Protein AF-A0A952FU12-F1 (afdb_monomer_lite)

Sequence (71 aa):
MSLSSLSKLIALAAIWGSSFLFMRIAAPVLGPVVLITLRVLLGALFLLGLAVVQKKGIDIRAHWKHLLILG

pLDDT: mean 79.64, std 10.6, range [51.53, 92.88]

Foldseek 3Di:
DDPVVVVVVVVVCVVVVVVVVVCVVCCVPCNPVSVVVVVVVVVVVVVVVVCVVVVPDPPCVVCVVVVVVVD

Secondary structure (DSSP, 8-state):
--HHHHHHHHHHHHHHHHHHHHHHHHHHHH-HHHHHHHHHHHHHHHHHHHHHHTT----HHHHHHHHHHH-

Structure (mmCIF, N/CA/C/O backbone):
data_AF-A0A952FU12-F1
#
_entry.id   AF-A0A952FU12-F1
#
loop_
_atom_site.group_PDB
_atom_site.id
_atom_site.type_symbol
_atom_site.label_atom_id
_atom_site.label_alt_id
_atom_site.label_comp_id
_atom_site.label_asym_id
_atom_site.label_entity_id
_atom_site.label_seq_id
_atom_site.pdbx_PDB_ins_code
_atom_site.Cartn_x
_atom_site.Cartn_y
_atom_site.Cartn_z
_atom_site.occupancy
_atom_site.B_iso_or_equiv
_atom_site.auth_seq_id
_atom_site.auth_comp_id
_atom_site.auth_asym_id
_atom_site.auth_atom_id
_atom_site.pdbx_PDB_model_num
ATOM 1 N N . MET A 1 1 ? 4.984 23.530 18.171 1.00 59.25 1 MET A N 1
ATOM 2 C CA . MET A 1 1 ? 4.671 22.179 17.649 1.00 59.25 1 MET A CA 1
ATOM 3 C C . MET A 1 1 ? 5.187 21.165 18.657 1.00 59.25 1 MET A C 1
ATOM 5 O O . MET A 1 1 ? 6.324 21.303 19.083 1.00 59.25 1 MET A O 1
ATOM 9 N N . SER A 1 2 ? 4.366 20.213 19.102 1.00 76.50 2 SER A N 1
ATOM 10 C CA . SER A 1 2 ? 4.816 19.175 20.043 1.00 76.50 2 SER A CA 1
ATOM 11 C C . SER A 1 2 ? 5.847 18.261 19.368 1.00 76.50 2 SER A C 1
ATOM 13 O O . SER A 1 2 ? 5.671 17.897 18.202 1.00 76.50 2 SER A O 1
ATOM 15 N N . LEU A 1 3 ? 6.892 17.854 20.096 1.00 83.62 3 LEU A N 1
ATOM 16 C CA . LEU A 1 3 ? 7.906 16.900 19.624 1.00 83.62 3 LEU A CA 1
ATOM 17 C C . LEU A 1 3 ? 7.261 15.590 19.122 1.00 83.62 3 LEU A C 1
ATOM 19 O O . LEU A 1 3 ? 7.718 14.995 18.148 1.00 83.62 3 LEU A O 1
ATOM 23 N N . SER A 1 4 ? 6.130 15.196 19.719 1.00 81.50 4 SER A N 1
ATOM 24 C CA . SER A 1 4 ? 5.336 14.030 19.314 1.00 81.50 4 SER A CA 1
ATOM 25 C C . SER A 1 4 ? 4.612 14.213 17.976 1.00 81.50 4 SER A C 1
ATOM 27 O O . SER A 1 4 ? 4.256 13.229 17.338 1.00 81.50 4 SER A O 1
ATOM 29 N N . SER A 1 5 ? 4.342 15.450 17.546 1.00 86.69 5 SER A N 1
ATOM 30 C CA . SER A 1 5 ? 3.789 15.718 16.207 1.00 86.69 5 SER A CA 1
ATOM 31 C C . SER A 1 5 ? 4.880 15.644 15.142 1.00 86.69 5 SER A C 1
ATOM 33 O O . SER A 1 5 ? 4.652 15.092 14.069 1.00 86.69 5 SER A O 1
ATOM 35 N N . LEU A 1 6 ? 6.078 16.146 15.459 1.00 91.00 6 LEU A N 1
ATOM 36 C CA . LEU A 1 6 ? 7.223 16.105 14.553 1.00 91.00 6 LEU A CA 1
ATOM 37 C C . LEU A 1 6 ? 7.675 14.663 14.281 1.00 91.00 6 LEU A C 1
ATOM 39 O O . LEU A 1 6 ? 7.877 14.300 13.127 1.00 91.00 6 LEU A O 1
ATOM 43 N N . SER A 1 7 ? 7.755 13.817 15.314 1.00 90.00 7 SER A N 1
ATOM 44 C CA . SER A 1 7 ? 8.114 12.403 15.138 1.00 90.00 7 SER A CA 1
ATOM 45 C C . SER A 1 7 ? 7.097 11.638 14.285 1.00 90.00 7 SER A C 1
ATOM 47 O O . SER A 1 7 ? 7.490 10.861 13.417 1.00 90.00 7 SER A O 1
ATOM 49 N N . LYS A 1 8 ? 5.795 11.901 14.464 1.00 89.38 8 LYS A N 1
ATOM 50 C CA . LYS A 1 8 ? 4.731 11.327 13.623 1.00 89.38 8 LYS A CA 1
ATOM 51 C C . LYS A 1 8 ? 4.851 11.767 12.166 1.00 89.38 8 LYS A C 1
ATOM 53 O O . LYS A 1 8 ? 4.695 10.937 11.278 1.00 89.38 8 LYS A O 1
ATOM 58 N N . LEU A 1 9 ? 5.153 13.042 11.920 1.00 91.38 9 LEU A N 1
ATOM 59 C CA . LEU A 1 9 ? 5.373 13.575 10.572 1.00 91.38 9 LEU A CA 1
ATOM 60 C C . LEU A 1 9 ? 6.592 12.941 9.898 1.00 91.38 9 LEU A C 1
ATOM 62 O O . LEU A 1 9 ? 6.493 12.527 8.747 1.00 91.38 9 LEU A O 1
ATOM 66 N N . ILE A 1 10 ? 7.711 12.809 10.615 1.00 92.88 10 ILE A N 1
ATOM 67 C CA . ILE A 1 10 ? 8.921 12.156 10.095 1.00 92.88 10 ILE A CA 1
ATOM 68 C C . ILE A 1 10 ? 8.648 10.681 9.792 1.00 92.88 10 ILE A C 1
ATOM 70 O O . ILE A 1 10 ? 8.999 10.207 8.714 1.00 92.88 10 ILE A O 1
ATOM 74 N N . ALA A 1 11 ? 7.987 9.957 10.698 1.00 91.88 11 ALA A N 1
ATOM 75 C CA . ALA A 1 11 ? 7.621 8.561 10.473 1.00 91.88 11 ALA A CA 1
ATOM 76 C C . ALA A 1 11 ? 6.683 8.409 9.266 1.00 91.88 11 ALA A C 1
ATOM 78 O O . ALA A 1 11 ? 6.899 7.546 8.418 1.00 91.88 11 ALA A O 1
ATOM 79 N N . LEU A 1 12 ? 5.677 9.281 9.143 1.00 91.81 12 LEU A N 1
ATOM 80 C CA . LEU A 1 12 ? 4.764 9.286 8.003 1.00 91.81 12 LEU A CA 1
ATOM 81 C C . LEU A 1 12 ? 5.514 9.560 6.692 1.00 91.81 12 LEU A C 1
ATOM 83 O O . LEU A 1 12 ? 5.302 8.849 5.710 1.00 91.81 12 LEU A O 1
ATOM 87 N N . ALA A 1 13 ? 6.431 10.531 6.691 1.00 90.31 13 ALA A N 1
ATOM 88 C CA .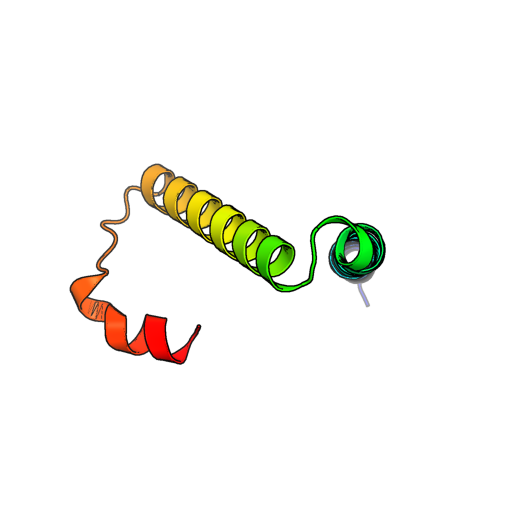 ALA A 1 13 ? 7.284 10.836 5.548 1.00 90.31 13 ALA A CA 1
ATOM 89 C C . ALA A 1 13 ? 8.204 9.660 5.187 1.00 90.31 13 ALA A C 1
ATOM 91 O O . ALA A 1 13 ? 8.366 9.357 4.008 1.00 90.31 13 ALA A O 1
ATOM 92 N N . ALA A 1 14 ? 8.756 8.953 6.176 1.00 91.25 14 ALA A N 1
ATOM 93 C CA . ALA A 1 14 ? 9.585 7.773 5.951 1.00 91.25 14 ALA A CA 1
ATOM 94 C C . ALA A 1 14 ? 8.782 6.612 5.340 1.00 91.25 14 ALA A C 1
ATOM 96 O O . ALA A 1 14 ? 9.242 5.978 4.388 1.00 91.25 14 ALA A O 1
ATOM 97 N N . ILE A 1 15 ? 7.563 6.356 5.829 1.00 89.81 15 ILE A N 1
ATOM 98 C CA . ILE A 1 15 ? 6.672 5.310 5.298 1.00 89.81 15 ILE A CA 1
ATOM 99 C C . ILE A 1 15 ? 6.281 5.622 3.847 1.00 89.81 15 ILE A C 1
ATOM 101 O O . ILE A 1 15 ? 6.381 4.761 2.971 1.00 89.81 15 ILE A O 1
ATOM 105 N N . TRP A 1 16 ? 5.883 6.863 3.566 1.00 87.00 16 TRP A N 1
ATOM 106 C CA . TRP A 1 16 ? 5.510 7.271 2.212 1.00 87.00 16 TRP A CA 1
ATOM 107 C C . TRP A 1 16 ? 6.714 7.318 1.263 1.00 87.00 16 TRP A C 1
ATOM 109 O O . TRP A 1 16 ? 6.648 6.771 0.161 1.00 87.00 16 TRP A O 1
ATOM 119 N N . GLY A 1 17 ? 7.832 7.907 1.691 1.00 87.44 17 GLY A N 1
ATOM 120 C CA . GLY A 1 17 ? 9.047 8.045 0.888 1.00 87.44 17 GLY A CA 1
ATOM 121 C C . GLY A 1 17 ? 9.689 6.703 0.532 1.00 87.44 17 GLY A C 1
ATOM 122 O O . GLY A 1 17 ? 10.044 6.477 -0.626 1.00 87.44 17 GLY A O 1
ATOM 123 N N . SER A 1 18 ? 9.767 5.773 1.489 1.00 87.06 18 SER A N 1
ATOM 124 C CA . SER A 1 18 ? 10.278 4.419 1.230 1.00 87.06 18 SER A CA 1
ATOM 125 C C . SER A 1 18 ? 9.398 3.648 0.241 1.00 87.06 18 SER A C 1
ATOM 127 O O . SER A 1 18 ? 9.926 3.007 -0.666 1.00 87.06 18 SER A O 1
ATOM 129 N N . SER A 1 19 ? 8.065 3.769 0.325 1.00 83.00 19 SER A N 1
ATOM 130 C CA . SER A 1 19 ? 7.145 3.135 -0.633 1.00 83.00 19 SER A CA 1
ATOM 131 C C . SER A 1 19 ? 7.419 3.568 -2.079 1.00 83.00 19 SER A C 1
ATOM 133 O O . SER A 1 19 ? 7.433 2.732 -2.984 1.00 83.00 19 SER A O 1
ATOM 135 N N . PHE A 1 20 ? 7.686 4.858 -2.305 1.00 80.69 20 PHE A N 1
ATOM 136 C CA . PHE A 1 20 ? 8.043 5.381 -3.629 1.00 80.69 20 PHE A CA 1
ATOM 137 C C . PHE A 1 20 ? 9.415 4.905 -4.114 1.00 80.69 20 PHE A C 1
ATOM 139 O O . PHE A 1 20 ? 9.571 4.607 -5.301 1.00 80.69 20 PHE A O 1
ATOM 146 N N . LEU A 1 21 ? 10.394 4.793 -3.211 1.00 85.12 21 LEU A N 1
ATOM 147 C CA . LEU A 1 21 ? 11.716 4.259 -3.534 1.00 85.12 21 LEU A CA 1
ATOM 148 C C . LEU A 1 21 ? 11.613 2.817 -4.051 1.00 85.12 21 LEU A C 1
ATOM 150 O O . LEU A 1 21 ? 12.124 2.510 -5.128 1.00 85.12 21 LEU A O 1
ATOM 154 N N . PHE A 1 22 ? 10.882 1.957 -3.336 1.00 83.31 22 PHE A N 1
ATOM 155 C CA . PHE A 1 22 ? 10.654 0.576 -3.764 1.00 83.31 22 PHE A CA 1
ATOM 156 C C . PHE A 1 22 ? 9.883 0.497 -5.081 1.00 83.31 22 PHE A C 1
ATOM 158 O O . PHE A 1 22 ? 10.214 -0.336 -5.922 1.00 83.31 22 PHE A O 1
ATOM 165 N N . MET A 1 23 ? 8.915 1.392 -5.313 1.00 83.12 23 MET A N 1
ATOM 166 C CA . MET A 1 23 ? 8.21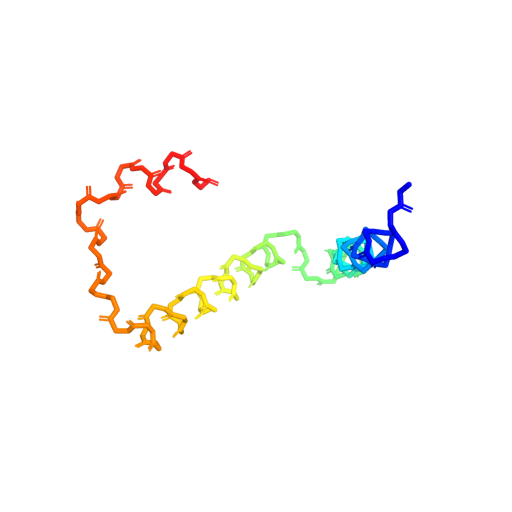5 1.445 -6.599 1.00 83.12 23 MET A CA 1
ATOM 167 C C . MET A 1 23 ? 9.152 1.760 -7.765 1.00 83.12 23 MET A C 1
ATOM 169 O O . MET A 1 23 ? 9.051 1.116 -8.806 1.00 83.12 23 MET A O 1
ATOM 173 N N . ARG A 1 24 ? 10.102 2.685 -7.592 1.00 81.06 24 ARG A N 1
ATOM 174 C CA . ARG A 1 24 ? 11.104 2.998 -8.624 1.00 81.06 24 ARG A CA 1
ATOM 175 C C . ARG A 1 24 ? 12.068 1.851 -8.897 1.00 81.06 24 ARG A C 1
ATOM 177 O O . ARG A 1 24 ? 12.423 1.639 -10.050 1.00 81.06 24 ARG A O 1
ATOM 184 N N . ILE A 1 25 ? 12.479 1.128 -7.859 1.00 83.62 25 ILE A N 1
ATOM 185 C CA . ILE A 1 25 ? 13.397 -0.011 -7.995 1.00 83.62 25 ILE A CA 1
ATOM 186 C C . ILE A 1 25 ? 12.691 -1.196 -8.666 1.00 83.62 25 ILE A C 1
ATOM 188 O O . ILE A 1 25 ? 13.270 -1.864 -9.517 1.00 83.62 25 ILE A O 1
ATOM 192 N N . ALA A 1 26 ? 11.433 -1.449 -8.307 1.00 80.94 26 ALA A N 1
ATOM 193 C CA . ALA A 1 26 ? 10.701 -2.624 -8.760 1.00 80.94 26 ALA A CA 1
ATOM 194 C C . ALA A 1 26 ? 9.981 -2.433 -10.111 1.00 80.94 26 ALA A C 1
ATOM 196 O O . ALA A 1 26 ? 9.768 -3.412 -10.825 1.00 80.94 26 ALA A O 1
ATOM 197 N N . ALA A 1 27 ? 9.643 -1.196 -10.501 1.00 80.44 27 ALA A N 1
ATOM 198 C CA . ALA A 1 27 ? 9.018 -0.880 -11.790 1.00 80.44 27 ALA A CA 1
ATOM 199 C C . ALA A 1 27 ? 9.776 -1.406 -13.030 1.00 80.44 27 ALA A C 1
ATOM 201 O O . ALA A 1 27 ? 9.113 -1.988 -13.888 1.00 80.44 27 ALA A O 1
ATOM 202 N N . PRO A 1 28 ? 11.113 -1.263 -13.163 1.00 78.75 28 PRO A N 1
ATOM 203 C CA . PRO A 1 28 ? 11.836 -1.787 -14.324 1.00 78.75 28 PRO A CA 1
ATOM 204 C C . PRO A 1 28 ? 11.928 -3.320 -14.356 1.00 78.75 28 PRO A C 1
ATOM 206 O O . PRO A 1 28 ? 12.144 -3.879 -15.425 1.00 78.75 28 PRO A O 1
ATOM 209 N N . VAL A 1 29 ? 11.761 -4.003 -13.216 1.00 83.38 29 VAL A N 1
ATOM 210 C CA . VAL A 1 29 ? 11.909 -5.468 -13.114 1.00 83.38 29 VAL A CA 1
ATOM 211 C C . VAL A 1 29 ? 10.571 -6.191 -13.281 1.00 83.38 29 VAL A C 1
ATOM 213 O O . VAL A 1 29 ? 10.486 -7.177 -14.003 1.00 83.38 29 VAL A O 1
ATOM 216 N N . LEU A 1 30 ? 9.518 -5.711 -12.615 1.00 79.06 30 LEU A N 1
ATOM 217 C CA . LEU A 1 30 ? 8.195 -6.351 -12.596 1.00 79.06 30 LEU A CA 1
ATOM 218 C C . LEU A 1 30 ? 7.207 -5.711 -13.581 1.00 79.06 30 LEU A C 1
ATOM 220 O O . LEU A 1 30 ? 6.168 -6.290 -13.887 1.00 79.06 30 LEU A O 1
ATOM 224 N N . GLY A 1 31 ? 7.518 -4.515 -14.080 1.00 83.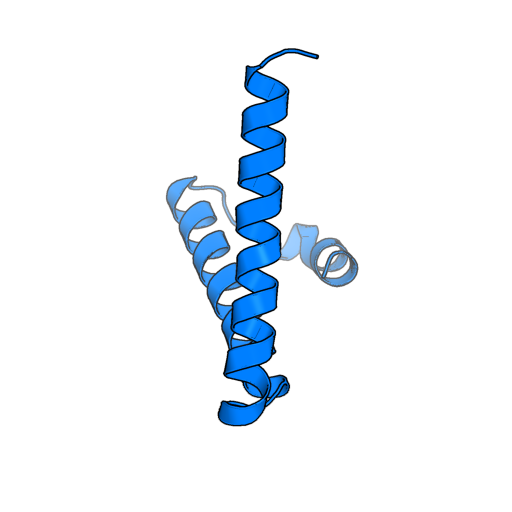38 31 GLY A N 1
ATOM 225 C CA . GLY A 1 31 ? 6.598 -3.708 -14.868 1.00 83.38 31 GLY A CA 1
ATOM 226 C C . GLY A 1 31 ? 5.539 -3.000 -14.001 1.00 83.38 31 GLY A C 1
ATOM 227 O O . GLY A 1 31 ? 5.173 -3.481 -12.923 1.00 83.38 31 GLY A O 1
ATOM 228 N N . PRO A 1 32 ? 4.991 -1.856 -14.456 1.00 81.62 32 PRO A N 1
ATOM 229 C CA . PRO A 1 32 ? 4.057 -1.049 -13.661 1.00 81.62 32 PRO A CA 1
ATOM 230 C C . PRO A 1 32 ? 2.764 -1.788 -13.282 1.00 81.62 32 PRO A C 1
ATOM 232 O O . PRO A 1 32 ? 2.245 -1.614 -12.181 1.00 81.62 32 PRO A O 1
ATOM 235 N N . VAL A 1 33 ? 2.255 -2.631 -14.188 1.00 84.50 33 VAL A N 1
ATOM 236 C CA . VAL A 1 33 ? 0.966 -3.330 -14.035 1.00 84.50 33 VAL A CA 1
ATOM 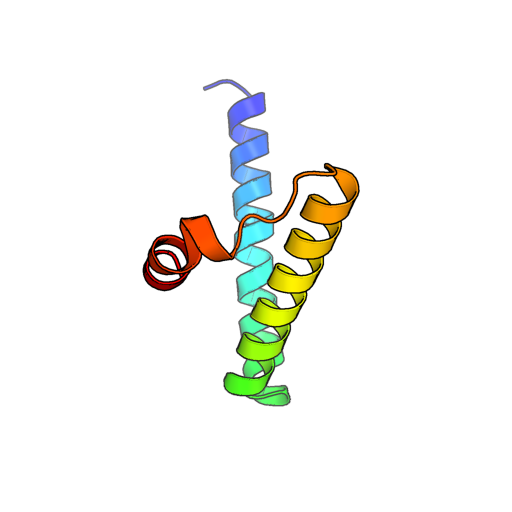237 C C . VAL A 1 33 ? 1.027 -4.404 -12.948 1.00 84.50 33 VAL A C 1
ATOM 239 O O . VAL A 1 33 ? 0.135 -4.491 -12.105 1.00 84.50 33 VAL A O 1
ATOM 242 N N . VAL A 1 34 ? 2.092 -5.207 -12.916 1.00 85.31 34 VAL A N 1
ATOM 243 C CA . VAL A 1 34 ? 2.268 -6.229 -11.870 1.00 85.31 34 VAL A CA 1
ATOM 244 C C . VAL A 1 34 ? 2.454 -5.553 -10.516 1.00 85.31 34 VAL A C 1
ATOM 246 O O . VAL A 1 34 ? 1.866 -5.976 -9.521 1.00 85.31 34 VAL A O 1
ATOM 249 N N . LEU A 1 35 ? 3.211 -4.454 -10.487 1.00 85.06 35 LEU A N 1
ATOM 250 C CA . LEU A 1 35 ? 3.495 -3.725 -9.261 1.00 85.06 35 LEU A CA 1
ATOM 251 C C . LEU A 1 35 ? 2.240 -3.111 -8.628 1.00 85.06 35 LEU A C 1
ATOM 253 O O . LEU A 1 35 ? 2.027 -3.249 -7.420 1.00 85.06 35 LEU A O 1
ATOM 257 N N . ILE A 1 36 ? 1.398 -2.456 -9.436 1.00 85.25 36 ILE A N 1
ATOM 258 C CA . ILE A 1 36 ? 0.148 -1.864 -8.947 1.00 85.25 36 ILE A CA 1
ATOM 259 C C . ILE A 1 36 ? -0.823 -2.961 -8.493 1.00 85.25 36 ILE A C 1
ATOM 261 O O . ILE A 1 36 ? -1.428 -2.834 -7.431 1.00 85.25 36 ILE A O 1
ATOM 265 N N . THR A 1 37 ? -0.899 -4.076 -9.231 1.00 86.25 37 THR A N 1
ATOM 266 C CA . THR A 1 37 ? -1.764 -5.215 -8.889 1.00 86.25 37 THR A CA 1
ATOM 267 C C . THR A 1 37 ? -1.367 -5.816 -7.547 1.00 86.25 37 THR A C 1
ATOM 269 O O . THR A 1 37 ? -2.219 -5.996 -6.680 1.00 86.25 37 THR A O 1
ATOM 272 N N . LEU A 1 38 ? -0.071 -6.064 -7.330 1.00 87.00 38 LEU A N 1
ATOM 273 C CA . LEU A 1 38 ? 0.428 -6.597 -6.065 1.00 87.00 38 LEU A CA 1
ATOM 274 C C . LEU A 1 38 ? 0.147 -5.636 -4.903 1.00 87.00 38 LEU A C 1
ATOM 276 O O . LEU A 1 38 ? -0.282 -6.070 -3.836 1.00 87.00 38 LEU A O 1
ATOM 280 N N . ARG A 1 39 ? 0.337 -4.328 -5.112 1.00 86.31 39 ARG A N 1
ATOM 281 C CA . ARG A 1 39 ? 0.061 -3.304 -4.095 1.00 86.31 39 ARG A CA 1
ATOM 282 C C . ARG A 1 39 ? -1.416 -3.284 -3.695 1.00 86.31 39 ARG A C 1
ATOM 284 O O . ARG A 1 39 ? -1.721 -3.286 -2.503 1.00 86.31 39 ARG A O 1
ATOM 291 N N . VAL A 1 40 ? -2.317 -3.271 -4.677 1.00 88.25 40 VAL A N 1
ATOM 292 C CA . VAL A 1 40 ? -3.770 -3.277 -4.445 1.00 88.25 40 VAL A CA 1
ATOM 293 C C . VAL A 1 40 ? -4.198 -4.583 -3.779 1.00 88.25 40 VAL A C 1
ATOM 295 O O . VAL A 1 40 ? -4.959 -4.547 -2.815 1.00 88.25 40 VAL A O 1
ATOM 298 N N . LEU A 1 41 ? -3.656 -5.723 -4.216 1.00 88.88 41 LEU A N 1
ATOM 299 C CA . LEU A 1 41 ? -3.947 -7.031 -3.631 1.00 88.88 41 LEU A CA 1
ATOM 300 C C . LEU A 1 41 ? -3.509 -7.113 -2.163 1.00 88.88 41 LEU A C 1
ATOM 302 O O . LEU A 1 41 ? -4.286 -7.550 -1.318 1.00 88.88 41 LEU A O 1
ATOM 306 N N . LEU A 1 42 ? -2.297 -6.654 -1.841 1.00 88.81 42 LEU A N 1
ATOM 307 C CA . LEU A 1 42 ? -1.804 -6.611 -0.461 1.00 88.81 42 LEU A CA 1
ATOM 308 C C . LEU A 1 42 ? -2.667 -5.697 0.419 1.00 88.81 42 LEU A C 1
ATOM 310 O O . LEU A 1 42 ? -3.014 -6.077 1.537 1.00 88.81 42 LEU A O 1
ATOM 314 N N . GLY A 1 43 ? -3.058 -4.525 -0.091 1.00 86.88 43 GLY A N 1
ATOM 315 C CA . GLY A 1 43 ? -3.981 -3.624 0.604 1.00 86.88 43 GLY A CA 1
ATOM 316 C C . GLY A 1 43 ? -5.349 -4.264 0.850 1.00 86.88 43 GLY A C 1
ATOM 317 O O . GLY A 1 43 ? -5.868 -4.202 1.964 1.00 86.88 43 GLY A O 1
ATOM 318 N N . ALA A 1 44 ? -5.902 -4.944 -0.156 1.00 86.56 44 ALA A N 1
ATOM 319 C CA . ALA A 1 44 ? -7.169 -5.658 -0.048 1.00 86.56 44 ALA A CA 1
ATOM 320 C C . ALA A 1 44 ? -7.102 -6.794 0.985 1.00 86.56 44 ALA A C 1
ATOM 322 O O . ALA A 1 44 ? -7.979 -6.885 1.841 1.00 86.56 44 ALA A O 1
ATOM 323 N N . LEU A 1 45 ? -6.047 -7.616 0.964 1.00 88.62 45 LEU A N 1
ATOM 324 C CA . LEU A 1 45 ? -5.840 -8.688 1.945 1.00 88.62 45 LEU A CA 1
ATOM 325 C C . LEU A 1 45 ? -5.695 -8.144 3.369 1.00 88.62 45 LEU A C 1
ATOM 327 O O . LEU A 1 45 ? -6.274 -8.701 4.300 1.00 88.62 45 LEU A O 1
ATOM 331 N N . PHE A 1 46 ? -4.968 -7.039 3.544 1.00 87.31 46 PHE A N 1
ATOM 332 C CA . PHE A 1 46 ? -4.819 -6.393 4.845 1.00 87.31 46 PHE A CA 1
ATOM 333 C C . PHE A 1 46 ? -6.160 -5.875 5.382 1.00 87.31 46 PHE A C 1
ATOM 335 O O . PHE A 1 46 ? -6.510 -6.138 6.534 1.00 87.31 46 PHE A O 1
ATOM 342 N N . LEU A 1 47 ? -6.947 -5.194 4.542 1.00 84.56 47 LEU A N 1
ATOM 343 C CA . LEU A 1 47 ? -8.281 -4.711 4.910 1.00 84.56 47 LEU A CA 1
ATOM 344 C C . LEU A 1 47 ? -9.253 -5.860 5.201 1.00 84.56 47 LEU A C 1
ATOM 346 O O . LEU A 1 47 ? -10.009 -5.779 6.168 1.00 84.56 47 LEU A O 1
ATOM 350 N N . LEU A 1 48 ? -9.208 -6.940 4.416 1.00 83.56 48 LEU A N 1
ATOM 351 C CA . LEU A 1 48 ? -9.986 -8.154 4.674 1.00 83.56 48 LEU A CA 1
ATOM 352 C C . LEU A 1 48 ? -9.610 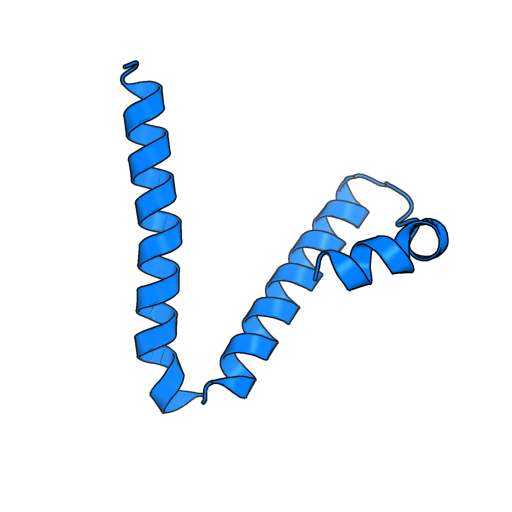-8.777 6.021 1.00 83.56 48 LEU A C 1
ATOM 354 O O . LEU A 1 48 ? -10.496 -9.079 6.819 1.00 83.56 48 LEU A O 1
ATOM 358 N N . GLY A 1 49 ? -8.314 -8.906 6.317 1.00 84.81 49 GLY A N 1
ATOM 359 C CA . GLY A 1 49 ? -7.832 -9.387 7.611 1.00 84.81 49 GLY A CA 1
ATOM 360 C C . GLY A 1 49 ? -8.332 -8.521 8.768 1.00 84.81 49 GLY A C 1
ATOM 361 O O . GLY A 1 49 ? -8.873 -9.040 9.744 1.00 84.81 49 GLY A O 1
ATOM 362 N N . LEU A 1 50 ? -8.246 -7.195 8.634 1.00 84.00 50 LEU A N 1
ATOM 363 C CA . LEU A 1 50 ? -8.782 -6.263 9.629 1.00 84.00 50 LEU A CA 1
ATOM 364 C C . LEU A 1 50 ? -10.300 -6.369 9.796 1.00 84.00 50 LEU A C 1
ATOM 366 O O . LEU A 1 50 ? -10.795 -6.215 10.913 1.00 84.00 50 LEU A O 1
ATOM 370 N N . ALA A 1 51 ? -11.043 -6.610 8.719 1.00 81.62 51 ALA A N 1
ATOM 371 C CA . ALA A 1 51 ? -12.489 -6.779 8.778 1.00 81.62 51 ALA A CA 1
ATOM 372 C C . ALA A 1 51 ? -12.876 -8.060 9.535 1.00 81.62 51 ALA A C 1
ATOM 374 O O . ALA A 1 51 ? -13.753 -8.020 10.401 1.00 81.62 51 ALA A O 1
ATOM 375 N N . VAL A 1 52 ? -12.162 -9.162 9.278 1.00 81.31 52 VAL A N 1
ATOM 376 C CA . VAL A 1 52 ? -12.328 -10.433 10.001 1.00 81.31 52 VAL A CA 1
ATOM 377 C C . VAL A 1 52 ? -11.999 -10.263 11.486 1.00 81.31 52 VAL A C 1
ATOM 379 O O . VAL A 1 52 ? -12.795 -10.664 12.336 1.00 81.31 52 VAL A O 1
ATOM 382 N N . VAL A 1 53 ? -10.876 -9.613 11.813 1.00 84.06 53 VAL A N 1
ATOM 383 C CA . VAL A 1 53 ? -10.462 -9.358 13.207 1.00 84.06 53 VAL A CA 1
ATOM 384 C C . VAL A 1 53 ? -11.480 -8.489 13.947 1.00 84.06 53 VAL A C 1
ATOM 386 O O . VAL A 1 53 ? -11.802 -8.766 15.101 1.00 84.06 53 VAL A O 1
ATOM 389 N N . GLN A 1 54 ? -12.036 -7.469 13.290 1.00 80.44 54 GLN A N 1
ATOM 390 C CA . GLN A 1 54 ? -13.040 -6.590 13.896 1.00 80.44 54 GLN A CA 1
ATOM 391 C C . GLN A 1 54 ? -14.435 -7.224 14.001 1.00 80.44 54 GLN A C 1
ATOM 393 O O . GLN A 1 54 ? -15.327 -6.594 14.569 1.00 80.44 54 GLN A O 1
ATOM 398 N N . LYS A 1 55 ? -14.654 -8.432 13.453 1.00 69.19 55 LYS A N 1
ATOM 399 C CA . LYS A 1 55 ? -15.971 -9.094 13.355 1.00 69.19 55 LYS A CA 1
ATOM 400 C C . LYS A 1 55 ? -17.078 -8.185 12.802 1.00 69.19 55 LYS A C 1
ATOM 402 O O . LYS A 1 55 ? -18.260 -8.407 13.062 1.00 69.19 55 LYS A O 1
ATOM 407 N N . LYS A 1 56 ? -16.716 -7.150 12.041 1.00 64.69 56 LYS A N 1
ATOM 408 C CA . LYS A 1 56 ? -17.690 -6.319 11.337 1.00 64.69 56 LYS A CA 1
ATOM 409 C C . LYS A 1 56 ? -18.135 -7.108 10.119 1.00 64.69 56 LYS A C 1
ATOM 411 O O . LYS A 1 56 ? -17.307 -7.457 9.280 1.00 64.69 56 LYS A O 1
ATOM 416 N N . GLY A 1 57 ? -19.436 -7.388 10.032 1.00 59.41 57 GLY A N 1
ATOM 417 C CA . GLY A 1 57 ? -20.034 -7.880 8.799 1.00 59.41 57 GLY A CA 1
ATOM 418 C C . GLY A 1 57 ? -19.655 -6.910 7.689 1.00 59.41 57 GLY A C 1
ATOM 419 O O . GLY A 1 57 ? -19.954 -5.720 7.783 1.00 59.41 57 GLY A O 1
ATOM 420 N N . ILE A 1 58 ? -18.896 -7.386 6.704 1.00 62.12 58 ILE A N 1
ATOM 421 C CA . ILE A 1 58 ? -18.493 -6.546 5.583 1.00 62.12 58 ILE A CA 1
ATOM 422 C C . ILE A 1 58 ? -19.767 -6.316 4.779 1.00 62.12 58 ILE A C 1
ATOM 424 O O . ILE A 1 58 ? -20.176 -7.168 3.992 1.00 62.12 58 ILE A O 1
ATOM 428 N N . ASP A 1 59 ? -20.433 -5.191 5.028 1.00 63.34 59 ASP A N 1
ATOM 429 C CA . ASP A 1 59 ? -21.703 -4.849 4.392 1.00 63.34 59 ASP A CA 1
ATOM 430 C C . ASP A 1 59 ? -21.446 -4.295 2.979 1.00 63.34 59 ASP A C 1
ATOM 432 O O . ASP A 1 59 ? -21.753 -3.157 2.617 1.00 63.34 59 ASP A O 1
ATOM 436 N N . ILE A 1 60 ? -20.776 -5.123 2.171 1.00 62.25 60 ILE A N 1
ATOM 437 C CA . ILE A 1 60 ? -20.288 -4.811 0.822 1.00 62.25 60 ILE A CA 1
ATOM 438 C C . ILE A 1 60 ? -21.466 -4.421 -0.069 1.00 62.25 60 ILE A C 1
ATOM 440 O O . ILE A 1 60 ? -21.345 -3.516 -0.887 1.00 62.25 60 ILE A O 1
ATOM 444 N N . ARG A 1 61 ? -22.630 -5.057 0.119 1.00 59.28 61 ARG A N 1
ATOM 445 C CA . ARG A 1 61 ? -23.840 -4.763 -0.658 1.00 59.28 61 ARG A CA 1
ATOM 446 C C . ARG A 1 61 ? -24.422 -3.384 -0.359 1.00 59.28 61 ARG A C 1
ATOM 448 O O . ARG A 1 61 ? -24.900 -2.744 -1.291 1.00 59.28 61 ARG A O 1
ATOM 455 N N . ALA A 1 62 ? -24.358 -2.916 0.886 1.00 62.66 62 ALA A N 1
ATOM 456 C CA . ALA A 1 62 ? -24.896 -1.610 1.262 1.00 62.66 62 ALA A CA 1
ATOM 457 C C . ALA A 1 62 ? -24.042 -0.448 0.722 1.00 62.66 62 ALA A C 1
ATOM 459 O O . ALA A 1 62 ? -24.576 0.606 0.374 1.00 62.66 62 ALA A O 1
ATOM 460 N N . HIS A 1 63 ? -22.725 -0.647 0.591 1.00 65.81 63 HIS A N 1
ATOM 461 C CA . HIS A 1 63 ? -21.787 0.433 0.271 1.00 65.81 63 HIS A CA 1
ATOM 462 C C . HIS A 1 63 ? -20.979 0.249 -1.020 1.00 65.81 63 HIS A C 1
ATOM 464 O O . HIS A 1 63 ? -20.101 1.070 -1.284 1.00 65.81 63 HIS A O 1
ATOM 470 N N . TRP A 1 64 ? -21.277 -0.747 -1.868 1.00 64.81 64 TRP A N 1
ATOM 471 C CA . TRP A 1 64 ? -20.512 -1.002 -3.103 1.00 64.81 64 TRP A CA 1
ATOM 472 C C . TRP A 1 64 ? -20.383 0.248 -3.985 1.00 64.81 64 TRP A C 1
ATOM 474 O O . TRP A 1 64 ? -19.294 0.559 -4.450 1.00 64.81 64 TRP A O 1
ATOM 484 N N . LYS A 1 65 ? -21.452 1.040 -4.144 1.00 62.03 65 LYS A N 1
ATOM 485 C CA . LYS A 1 65 ? -21.388 2.287 -4.929 1.00 62.03 65 LYS A CA 1
ATOM 486 C C . LYS A 1 65 ? -20.383 3.288 -4.361 1.00 62.03 65 LYS A C 1
ATOM 488 O O . LYS A 1 65 ? -19.683 3.937 -5.122 1.00 62.03 65 LYS A O 1
ATOM 493 N N . HIS A 1 66 ? -20.299 3.402 -3.037 1.00 61.50 66 HIS A N 1
ATOM 494 C CA . HIS A 1 66 ? -19.361 4.319 -2.399 1.00 61.50 66 HIS A CA 1
ATOM 495 C C . HIS A 1 66 ? -17.932 3.776 -2.464 1.00 61.50 66 HIS A C 1
ATOM 497 O O . HIS A 1 66 ? -17.023 4.527 -2.778 1.00 61.50 66 HIS A O 1
ATOM 503 N N . LEU A 1 67 ? -17.750 2.464 -2.285 1.00 66.69 67 LEU A N 1
ATOM 504 C CA . LEU A 1 67 ? -16.459 1.786 -2.446 1.00 66.69 67 LEU A CA 1
ATOM 505 C C . LEU A 1 67 ? -15.911 1.885 -3.880 1.00 66.69 67 LEU A C 1
ATOM 507 O O . LEU A 1 67 ? -14.704 1.987 -4.049 1.00 66.69 67 LEU A O 1
ATOM 511 N N . LEU A 1 68 ? -16.781 1.893 -4.897 1.00 64.94 68 LEU A N 1
ATOM 512 C CA . LEU A 1 68 ? -16.399 2.079 -6.304 1.00 64.94 68 LEU A CA 1
ATOM 513 C C . LEU A 1 68 ? -15.999 3.520 -6.641 1.00 64.94 68 LEU A C 1
ATOM 515 O O . LEU A 1 68 ? -15.216 3.719 -7.557 1.00 64.94 68 LEU A O 1
ATOM 519 N N . ILE A 1 69 ? -16.559 4.507 -5.937 1.00 67.94 69 ILE A N 1
ATOM 520 C CA . ILE A 1 69 ? -16.242 5.932 -6.133 1.00 67.94 69 ILE A CA 1
ATOM 521 C C . ILE A 1 69 ? -15.014 6.345 -5.304 1.00 67.94 69 ILE A C 1
ATOM 523 O O . ILE A 1 69 ? -14.321 7.287 -5.670 1.00 67.94 69 ILE A O 1
ATOM 527 N N . LEU A 1 70 ? -14.759 5.667 -4.178 1.00 60.53 70 LEU A N 1
ATOM 528 C CA . LEU A 1 70 ? -13.599 5.913 -3.314 1.00 60.53 70 LEU A CA 1
ATOM 529 C C . LEU A 1 70 ? -12.316 5.214 -3.787 1.00 60.53 70 LEU A C 1
ATOM 531 O O . LEU A 1 70 ? -11.242 5.567 -3.297 1.00 60.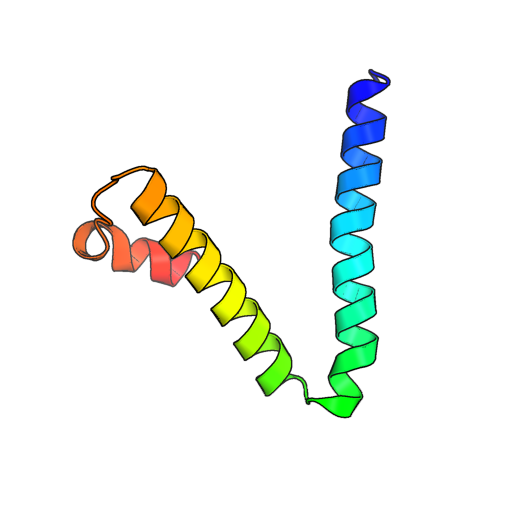53 70 LEU A O 1
ATOM 535 N N . GLY A 1 71 ? -12.447 4.186 -4.633 1.00 51.53 71 GLY A N 1
ATOM 536 C CA . GLY A 1 71 ? -11.320 3.510 -5.282 1.00 51.53 71 GLY A CA 1
ATOM 537 C C . GLY A 1 71 ? -10.669 4.395 -6.331 1.00 51.53 71 GLY A C 1
ATOM 538 O O . GLY A 1 71 ? -9.421 4.358 -6.399 1.00 51.53 71 GLY A O 1
#

Radius of gyration: 16.64 Å; chains: 1; bounding box: 38×33×35 Å